Protein AF-A0A1Q8AJ08-F1 (afdb_monomer)

Structure (mmCIF, N/CA/C/O backbone):
data_AF-A0A1Q8AJ08-F1
#
_entry.id   AF-A0A1Q8AJ08-F1
#
loop_
_atom_site.group_PDB
_atom_site.id
_atom_site.type_symbol
_atom_site.label_atom_id
_atom_site.label_alt_id
_atom_site.label_comp_id
_atom_site.label_asym_id
_atom_site.label_entity_id
_atom_site.label_seq_id
_atom_site.pdbx_PDB_ins_code
_atom_site.Cartn_x
_atom_site.Cartn_y
_atom_site.Cartn_z
_atom_site.occupancy
_atom_site.B_iso_or_equiv
_atom_site.auth_seq_id
_atom_site.auth_comp_id
_atom_site.auth_asym_id
_atom_site.auth_atom_id
_atom_site.pdbx_PDB_model_num
ATOM 1 N N . MET A 1 1 ? -31.999 32.149 36.551 1.00 53.84 1 MET A N 1
ATOM 2 C CA . MET A 1 1 ? -31.993 30.795 35.953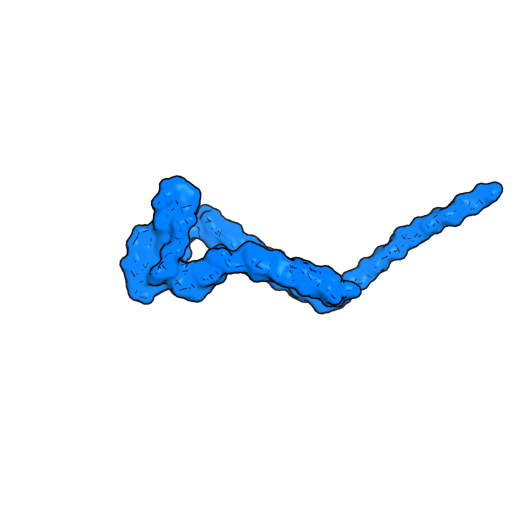 1.00 53.84 1 MET A CA 1
ATOM 3 C C . MET A 1 1 ? -30.560 30.445 35.573 1.00 53.84 1 MET A C 1
ATOM 5 O O . MET A 1 1 ? -30.029 31.122 34.699 1.00 53.84 1 MET A O 1
ATOM 9 N N . PRO A 1 2 ? -29.888 29.485 36.230 1.00 56.47 2 PRO A N 1
ATOM 10 C CA . PRO A 1 2 ? -28.548 29.087 35.824 1.00 56.47 2 PRO A CA 1
ATOM 11 C C . PRO A 1 2 ? -28.645 28.121 34.635 1.00 56.47 2 PRO A C 1
ATOM 13 O O . PRO A 1 2 ? -29.334 27.106 34.704 1.00 56.47 2 PRO A O 1
ATOM 16 N N . ARG A 1 3 ? -27.982 28.462 33.525 1.00 59.69 3 ARG A N 1
ATOM 17 C CA . ARG A 1 3 ? -27.788 27.561 32.383 1.00 59.69 3 ARG A CA 1
ATOM 18 C C . ARG A 1 3 ? -26.886 26.412 32.834 1.00 59.69 3 ARG A C 1
ATOM 20 O O . ARG A 1 3 ? -25.720 26.635 33.143 1.00 59.69 3 ARG A O 1
ATOM 27 N N . THR A 1 4 ? -27.421 25.197 32.863 1.00 59.94 4 THR A N 1
ATOM 28 C CA . THR A 1 4 ? -26.640 23.961 32.961 1.00 59.94 4 THR 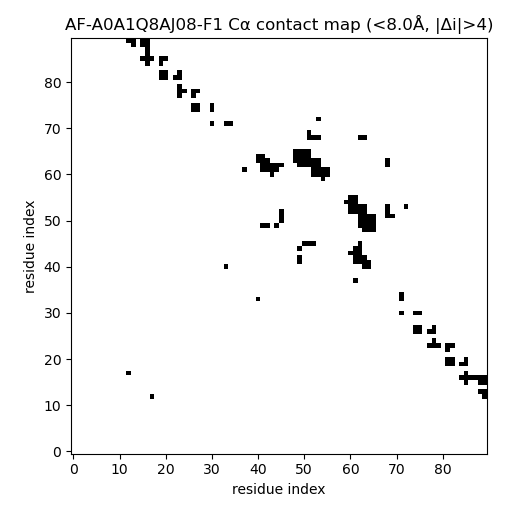A CA 1
ATOM 29 C C . THR A 1 4 ? -25.702 23.885 31.761 1.00 59.94 4 THR A C 1
ATOM 31 O O . THR A 1 4 ? -26.145 23.665 30.634 1.00 59.94 4 THR A O 1
ATOM 34 N N . ALA A 1 5 ? -24.411 24.118 31.994 1.00 60.69 5 ALA A N 1
ATOM 35 C CA . ALA A 1 5 ? -23.373 23.833 31.019 1.00 60.69 5 ALA A CA 1
ATOM 36 C C . ALA A 1 5 ? -23.395 22.324 30.751 1.00 60.69 5 ALA A C 1
ATOM 38 O O . ALA A 1 5 ? -23.117 21.531 31.650 1.00 60.69 5 ALA A O 1
ATOM 39 N N . ALA A 1 6 ? -23.784 21.924 29.540 1.00 62.19 6 ALA A N 1
ATOM 40 C CA . ALA A 1 6 ? -23.650 20.544 29.106 1.00 62.19 6 ALA A CA 1
ATOM 41 C C . ALA A 1 6 ? -22.158 20.198 29.153 1.00 62.19 6 ALA A C 1
ATOM 43 O O . ALA A 1 6 ? -21.361 20.772 28.408 1.00 62.19 6 ALA A O 1
ATOM 44 N N . SER A 1 7 ? -21.761 19.311 30.067 1.00 60.28 7 SER A N 1
ATOM 45 C CA . SER A 1 7 ? -20.414 18.766 30.044 1.00 60.28 7 SER A CA 1
ATOM 46 C C . SER A 1 7 ? -20.281 17.967 28.752 1.00 60.28 7 SER A C 1
ATOM 48 O O . SER A 1 7 ? -20.992 16.989 28.521 1.00 60.28 7 SER A O 1
ATOM 50 N N . ILE A 1 8 ? -19.393 18.414 27.868 1.00 63.03 8 ILE A N 1
ATOM 51 C CA . ILE A 1 8 ? -18.968 17.619 26.720 1.00 63.03 8 ILE A CA 1
ATOM 52 C C . ILE A 1 8 ? -18.134 16.484 27.314 1.00 63.03 8 ILE A C 1
ATOM 54 O O . ILE A 1 8 ? -16.933 16.620 27.534 1.00 63.03 8 ILE A O 1
ATOM 58 N N . GLY A 1 9 ? -18.803 15.396 27.697 1.00 60.16 9 GLY A N 1
ATOM 59 C CA . GLY A 1 9 ? -18.142 14.191 28.170 1.00 60.16 9 GLY A CA 1
ATOM 60 C C . GLY A 1 9 ? -17.247 13.660 27.058 1.00 60.16 9 GLY A C 1
ATOM 61 O O . GLY A 1 9 ? -17.726 13.330 25.975 1.00 60.16 9 GLY A O 1
ATOM 62 N N . THR A 1 10 ? -15.942 13.595 27.303 1.00 66.50 10 THR A N 1
ATOM 63 C CA . THR A 1 10 ? -14.995 12.989 26.369 1.00 66.50 10 THR A CA 1
ATOM 64 C C . THR A 1 10 ? -15.219 11.479 26.364 1.00 66.50 10 THR A C 1
ATOM 66 O O . THR A 1 10 ? -14.884 10.773 27.318 1.00 66.50 10 THR A O 1
ATOM 69 N N . ARG A 1 11 ? -15.837 10.962 25.297 1.00 75.56 11 ARG A N 1
ATOM 70 C CA . ARG A 1 11 ? -15.965 9.515 25.094 1.00 75.56 11 ARG A CA 1
ATOM 71 C C . ARG A 1 11 ? -14.556 8.950 24.894 1.00 75.56 11 ARG A C 1
ATOM 73 O O . ARG A 1 11 ? -13.819 9.421 24.030 1.00 75.56 11 ARG A O 1
ATOM 80 N N . LYS A 1 12 ? -14.146 7.995 25.734 1.00 80.00 12 LYS A N 1
ATOM 81 C CA . LYS A 1 12 ? -12.864 7.301 25.558 1.00 80.00 12 LYS A CA 1
ATOM 82 C C . LYS A 1 12 ? -13.012 6.298 24.424 1.00 80.00 12 LYS A C 1
ATOM 84 O O . LYS A 1 12 ? -13.912 5.468 24.495 1.00 80.00 12 LYS A O 1
ATOM 89 N N . LEU A 1 13 ? -12.110 6.369 23.447 1.00 82.88 13 LEU A N 1
ATOM 90 C CA . LEU A 1 13 ? -12.084 5.420 22.341 1.00 82.88 13 LEU A CA 1
ATOM 91 C C . LEU A 1 13 ? -11.812 3.998 22.840 1.00 82.88 13 LEU A C 1
ATOM 93 O O . LEU A 1 13 ? -11.024 3.796 23.777 1.00 82.88 13 LEU A O 1
ATOM 97 N N . SER A 1 14 ? -12.425 3.008 22.198 1.00 91.75 14 SER A N 1
ATOM 98 C CA . SER A 1 14 ? -12.163 1.604 22.503 1.00 91.75 14 SER A CA 1
ATOM 99 C C . SER A 1 14 ? -10.718 1.222 22.135 1.00 91.75 14 SER A C 1
ATOM 101 O O . SER A 1 14 ? -10.130 1.727 21.175 1.00 91.75 14 SER A O 1
ATOM 103 N N . ARG A 1 15 ? -10.106 0.290 22.883 1.00 94.00 15 ARG A N 1
ATOM 104 C CA . ARG A 1 15 ? -8.743 -0.199 22.571 1.00 94.00 15 ARG A CA 1
ATOM 105 C C . ARG A 1 15 ? -8.659 -0.817 21.171 1.00 94.00 15 ARG A C 1
ATOM 107 O O . ARG A 1 15 ? -7.622 -0.702 20.522 1.00 94.00 15 ARG A O 1
ATOM 114 N N . ALA A 1 16 ? -9.740 -1.457 20.721 1.00 93.25 16 ALA A N 1
ATOM 115 C CA . ALA A 1 16 ? -9.838 -2.037 19.388 1.00 93.25 16 ALA A CA 1
ATOM 116 C C . ALA A 1 16 ? -9.854 -0.942 18.313 1.00 93.25 16 ALA A C 1
ATOM 118 O O . ALA A 1 16 ? -9.057 -1.007 17.380 1.00 93.25 16 ALA A O 1
ATOM 119 N N . SER A 1 17 ? -10.674 0.099 18.491 1.00 94.75 17 SER A N 1
ATOM 120 C CA . SER A 1 17 ? -10.725 1.255 17.589 1.00 94.75 17 SER A CA 1
ATOM 121 C C . SER A 1 17 ? -9.354 1.928 17.448 1.00 94.75 17 SER A C 1
ATOM 123 O O . SER A 1 17 ? -8.894 2.191 16.334 1.00 94.75 17 SER A O 1
ATOM 125 N N . ILE A 1 18 ? -8.629 2.098 18.563 1.00 95.62 18 ILE A N 1
ATOM 126 C CA . ILE A 1 18 ? -7.262 2.640 18.560 1.00 95.62 18 ILE A CA 1
ATOM 127 C C . ILE A 1 18 ? -6.318 1.751 17.738 1.00 95.62 18 ILE A C 1
ATOM 129 O O . ILE A 1 18 ? -5.621 2.252 16.857 1.00 95.62 18 ILE A O 1
ATOM 133 N N . ALA A 1 19 ? -6.294 0.439 17.991 1.00 96.75 19 ALA A N 1
ATOM 134 C CA . ALA A 1 19 ? -5.405 -0.481 17.279 1.00 96.75 19 ALA A CA 1
ATOM 135 C C . ALA A 1 19 ? -5.680 -0.506 15.765 1.00 96.75 19 ALA A C 1
ATOM 137 O O . ALA A 1 19 ? -4.744 -0.468 14.963 1.00 96.75 19 ALA A O 1
ATOM 138 N N . ILE A 1 20 ? -6.956 -0.508 15.369 1.00 97.50 20 ILE A N 1
ATOM 139 C CA . ILE A 1 20 ? -7.362 -0.480 13.959 1.00 97.50 20 ILE A CA 1
ATOM 140 C C . ILE A 1 20 ? -6.961 0.854 13.312 1.00 97.50 20 ILE A C 1
ATOM 142 O O . ILE A 1 20 ? -6.429 0.864 12.203 1.00 97.50 20 ILE A O 1
ATOM 146 N N . THR A 1 21 ? -7.139 1.973 14.019 1.00 97.19 21 THR A N 1
ATOM 147 C CA . THR A 1 21 ? -6.724 3.301 13.541 1.00 97.19 21 THR A CA 1
ATOM 148 C C . THR A 1 21 ? -5.213 3.373 13.315 1.00 97.19 21 THR A C 1
ATOM 150 O O . THR A 1 21 ? -4.764 3.918 12.307 1.00 97.19 21 THR A O 1
ATOM 153 N N . VAL A 1 22 ? -4.410 2.773 14.201 1.00 97.88 22 VAL A N 1
ATOM 154 C CA . VAL A 1 22 ? -2.952 2.675 14.018 1.00 97.88 22 VAL A CA 1
ATOM 155 C C . VAL A 1 22 ? -2.613 1.863 12.766 1.00 97.88 22 VAL A C 1
ATOM 157 O O . VAL A 1 22 ? -1.803 2.308 11.954 1.00 97.88 22 VAL A O 1
ATOM 160 N N . ALA A 1 23 ? -3.259 0.711 12.561 1.00 97.75 23 ALA A N 1
ATOM 161 C CA . ALA A 1 23 ? -3.062 -0.101 11.359 1.00 97.75 23 ALA A CA 1
ATOM 162 C C . ALA A 1 23 ? -3.450 0.653 10.071 1.00 97.75 23 ALA A C 1
ATOM 164 O O . ALA A 1 23 ? -2.738 0.574 9.063 1.00 97.75 23 ALA A O 1
ATOM 165 N N . ALA A 1 24 ? -4.536 1.434 10.110 1.00 97.94 24 ALA A N 1
ATOM 166 C CA . ALA A 1 24 ? -4.942 2.308 9.012 1.00 97.94 24 ALA A CA 1
ATOM 167 C C . ALA A 1 24 ? -3.856 3.361 8.726 1.00 97.94 24 ALA A C 1
ATOM 169 O O . ALA A 1 24 ? -3.418 3.506 7.584 1.00 97.94 24 ALA A O 1
ATOM 170 N N . GLY A 1 25 ? -3.356 4.033 9.767 1.00 98.06 25 GLY A N 1
ATOM 171 C CA . GLY A 1 25 ? -2.278 5.018 9.660 1.00 98.06 25 GLY A CA 1
ATOM 172 C C . GLY A 1 25 ? -0.996 4.448 9.045 1.00 98.06 25 GLY A C 1
ATOM 173 O O . GLY A 1 25 ? -0.416 5.067 8.151 1.00 98.06 25 GLY A O 1
ATOM 174 N N . ILE A 1 26 ? -0.580 3.247 9.458 1.00 98.06 26 ILE A N 1
ATOM 175 C CA . ILE A 1 26 ? 0.574 2.542 8.873 1.00 98.06 26 ILE A CA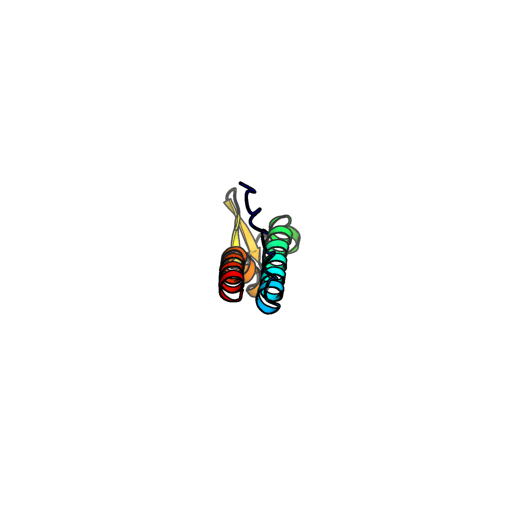 1
ATOM 176 C C . ILE A 1 26 ? 0.335 2.251 7.387 1.00 98.06 26 ILE A C 1
ATOM 178 O O . ILE A 1 26 ? 1.187 2.568 6.560 1.00 98.06 26 ILE A O 1
ATOM 182 N N . THR A 1 27 ? -0.832 1.703 7.040 1.00 98.00 27 THR A N 1
ATOM 183 C CA . THR A 1 27 ? -1.201 1.376 5.650 1.00 98.00 27 THR A CA 1
ATOM 184 C C . THR A 1 27 ? -1.136 2.611 4.752 1.00 98.00 27 THR A C 1
ATOM 186 O O . THR A 1 27 ? -0.492 2.589 3.703 1.00 98.00 27 THR A O 1
ATOM 189 N N . PHE A 1 28 ? -1.747 3.711 5.198 1.00 97.38 28 PHE A N 1
ATOM 190 C CA . PHE A 1 28 ? -1.736 4.986 4.487 1.00 97.38 28 PHE A CA 1
ATOM 191 C C . PHE A 1 28 ? -0.315 5.535 4.322 1.00 97.38 28 PHE A C 1
ATOM 193 O O . PHE A 1 28 ? 0.062 5.975 3.238 1.00 97.38 28 PHE A O 1
ATOM 200 N N . SER A 1 29 ? 0.497 5.467 5.379 1.00 97.88 29 SER A N 1
ATOM 201 C CA . SER A 1 29 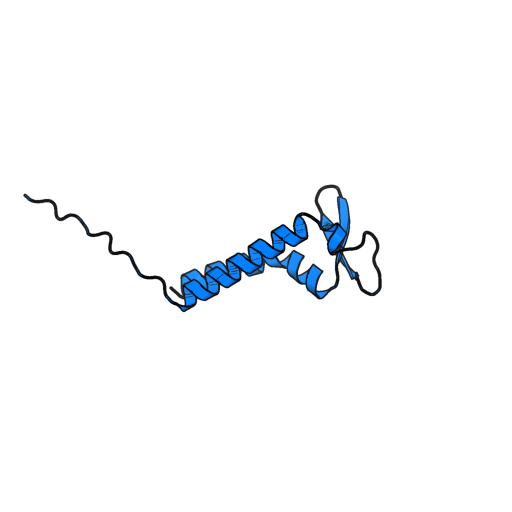? 1.873 5.971 5.355 1.00 97.88 29 SER A CA 1
ATOM 202 C C . SER A 1 29 ? 2.745 5.181 4.377 1.00 97.88 29 SER A C 1
ATOM 204 O O . SER A 1 29 ? 3.466 5.777 3.579 1.00 97.88 29 SER A O 1
ATOM 206 N N . LEU A 1 30 ? 2.645 3.847 4.386 1.00 97.12 30 LEU A N 1
ATOM 207 C CA . LEU A 1 30 ? 3.384 2.984 3.462 1.00 97.12 30 LEU A CA 1
ATOM 208 C C . LEU A 1 30 ? 3.009 3.255 2.004 1.00 97.12 30 LEU A C 1
ATOM 210 O O . LEU A 1 30 ? 3.903 3.363 1.167 1.00 97.12 30 LEU A O 1
ATOM 214 N N . PHE A 1 31 ? 1.717 3.427 1.704 1.00 96.00 31 PHE A N 1
ATOM 21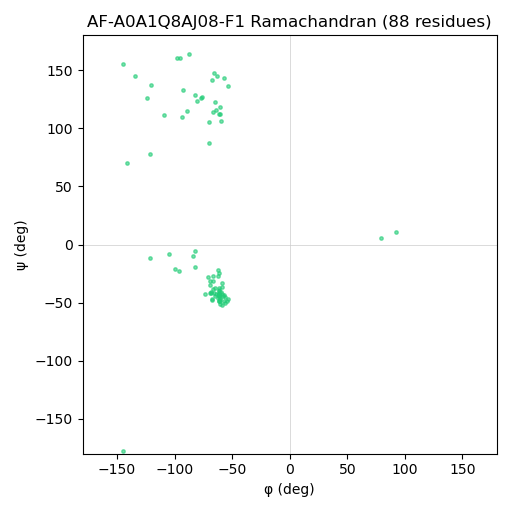5 C CA . PHE A 1 31 ? 1.259 3.780 0.358 1.00 96.00 31 PHE A CA 1
ATOM 216 C C . PHE A 1 31 ? 1.950 5.043 -0.171 1.00 96.00 31 PHE A C 1
ATOM 218 O O . PHE A 1 31 ? 2.491 5.034 -1.278 1.00 96.00 31 PHE A O 1
ATOM 225 N N . TRP A 1 32 ? 1.996 6.111 0.632 1.00 95.56 32 TRP A N 1
ATOM 226 C CA . TRP A 1 32 ? 2.652 7.357 0.232 1.00 95.56 32 TRP A CA 1
ATOM 227 C C . TRP A 1 32 ? 4.168 7.228 0.116 1.00 95.56 32 TRP A C 1
ATOM 229 O O . TRP A 1 32 ? 4.737 7.758 -0.834 1.00 95.56 32 TRP A O 1
ATOM 239 N N . ILE A 1 33 ? 4.826 6.512 1.033 1.00 96.19 33 ILE A N 1
ATOM 240 C CA . ILE A 1 33 ? 6.280 6.291 0.985 1.00 96.19 33 ILE A CA 1
ATOM 241 C C . ILE A 1 33 ? 6.671 5.550 -0.299 1.00 96.19 33 ILE A C 1
ATOM 243 O O . ILE A 1 33 ? 7.602 5.961 -0.992 1.00 96.19 33 ILE A O 1
ATOM 247 N N . ILE A 1 34 ? 5.942 4.484 -0.642 1.00 95.38 34 ILE A N 1
ATOM 248 C CA . ILE A 1 34 ? 6.197 3.705 -1.858 1.00 95.38 34 ILE A CA 1
ATOM 249 C C . ILE A 1 34 ? 5.885 4.552 -3.099 1.00 95.38 34 ILE A C 1
ATOM 251 O O . ILE A 1 34 ? 6.695 4.630 -4.023 1.00 95.38 34 ILE A O 1
ATOM 255 N N . GLY A 1 35 ? 4.736 5.234 -3.106 1.00 92.69 35 GLY A N 1
ATOM 256 C CA . GLY A 1 35 ? 4.292 6.059 -4.228 1.00 92.69 35 GLY A CA 1
ATOM 257 C C . GLY A 1 35 ? 5.151 7.299 -4.490 1.00 92.69 35 GLY A C 1
ATOM 258 O O . GLY A 1 35 ? 5.219 7.744 -5.633 1.00 92.69 35 GLY A O 1
ATOM 259 N N . ALA A 1 36 ? 5.826 7.840 -3.473 1.00 93.38 36 ALA A N 1
ATOM 260 C CA . ALA A 1 36 ? 6.711 8.996 -3.613 1.00 93.38 36 ALA A CA 1
ATOM 261 C C . ALA A 1 36 ? 8.012 8.669 -4.366 1.00 93.38 36 ALA A C 1
ATOM 263 O O . ALA A 1 36 ? 8.579 9.552 -5.009 1.00 93.38 36 ALA A O 1
ATOM 264 N N . ASN A 1 37 ? 8.485 7.419 -4.309 1.00 92.69 37 ASN A N 1
ATOM 265 C CA . ASN A 1 37 ? 9.702 6.994 -5.001 1.00 92.69 37 ASN A CA 1
ATOM 266 C C . ASN A 1 37 ? 9.576 5.574 -5.587 1.00 92.69 37 ASN A C 1
ATOM 268 O O . ASN A 1 37 ? 10.251 4.651 -5.122 1.00 92.69 37 ASN A O 1
ATOM 272 N N . PRO A 1 38 ? 8.756 5.377 -6.634 1.00 91.81 38 PRO A N 1
ATOM 273 C CA . PRO A 1 38 ? 8.529 4.056 -7.217 1.00 91.81 38 PRO A CA 1
ATOM 274 C C . PRO A 1 38 ? 9.807 3.426 -7.792 1.00 91.81 38 PRO A C 1
ATOM 276 O O . PRO A 1 38 ? 9.917 2.207 -7.815 1.00 91.81 38 PRO A O 1
ATOM 279 N N . ALA A 1 39 ? 10.810 4.226 -8.171 1.00 92.25 39 ALA A N 1
ATOM 280 C CA . ALA A 1 39 ? 12.084 3.737 -8.706 1.00 92.25 39 ALA A CA 1
ATOM 281 C C . ALA A 1 39 ? 12.892 2.877 -7.720 1.00 92.25 39 ALA A C 1
ATOM 283 O O . ALA A 1 39 ? 13.747 2.108 -8.145 1.00 92.25 39 ALA A O 1
ATOM 284 N N . HIS A 1 40 ? 12.638 3.006 -6.415 1.00 94.94 40 HIS A N 1
ATOM 285 C CA . HIS A 1 40 ? 13.281 2.174 -5.397 1.00 94.94 40 HIS A CA 1
ATOM 286 C C . HIS A 1 40 ? 12.607 0.802 -5.226 1.00 94.94 40 HIS A C 1
ATOM 288 O O . HIS A 1 40 ? 13.213 -0.120 -4.691 1.00 94.94 40 HIS A O 1
ATOM 294 N N . TRP A 1 41 ? 11.354 0.672 -5.670 1.00 94.12 41 TRP A N 1
ATOM 295 C CA . TRP A 1 41 ? 10.478 -0.463 -5.361 1.00 94.12 41 TRP A CA 1
ATOM 296 C C . TRP A 1 41 ? 9.985 -1.219 -6.599 1.00 94.12 41 TRP A C 1
ATOM 298 O O . TRP A 1 41 ? 9.371 -2.276 -6.464 1.00 94.12 41 TRP A O 1
ATOM 308 N N . ALA A 1 42 ? 10.193 -0.656 -7.788 1.00 95.94 42 ALA A N 1
ATOM 309 C CA . ALA A 1 42 ? 9.655 -1.147 -9.044 1.00 95.94 42 ALA A CA 1
ATOM 310 C C . ALA A 1 42 ? 10.631 -0.937 -10.203 1.00 95.94 42 ALA A C 1
ATOM 312 O O . ALA A 1 42 ? 11.447 -0.014 -10.211 1.00 95.94 42 ALA A O 1
ATOM 313 N N . ALA A 1 43 ? 10.476 -1.763 -11.234 1.00 95.75 43 ALA A N 1
ATOM 314 C CA . ALA A 1 43 ? 11.201 -1.657 -12.489 1.00 95.75 43 ALA A CA 1
ATOM 315 C C . ALA A 1 43 ? 10.365 -0.945 -13.565 1.00 95.75 43 ALA A C 1
ATOM 317 O O . ALA A 1 43 ? 9.138 -0.869 -13.501 1.00 95.75 43 ALA A O 1
ATOM 318 N N . ARG A 1 44 ? 11.033 -0.425 -14.600 1.00 94.88 44 ARG A N 1
ATOM 319 C CA . ARG A 1 44 ? 10.377 0.178 -15.780 1.00 94.88 44 ARG A CA 1
ATOM 320 C C . ARG A 1 44 ? 9.964 -0.843 -16.838 1.00 94.88 44 ARG A C 1
ATOM 322 O O . ARG A 1 44 ? 9.254 -0.492 -17.777 1.00 94.88 44 ARG A O 1
ATOM 329 N N . THR A 1 45 ? 10.403 -2.083 -16.679 1.00 94.94 45 THR A N 1
ATOM 330 C CA . THR A 1 45 ? 10.140 -3.218 -17.562 1.00 94.94 45 THR A CA 1
ATOM 331 C C . THR A 1 45 ? 9.769 -4.416 -16.705 1.00 94.94 45 THR A C 1
ATOM 333 O O . THR A 1 45 ? 10.311 -4.564 -15.612 1.00 94.94 45 THR A O 1
ATOM 336 N N . ALA A 1 46 ? 8.863 -5.259 -17.194 1.00 93.88 46 ALA A N 1
ATOM 337 C CA . ALA A 1 46 ? 8.487 -6.474 -16.486 1.00 93.88 46 ALA A CA 1
ATOM 338 C C . ALA A 1 46 ? 9.655 -7.470 -16.437 1.00 93.88 46 ALA A C 1
ATOM 340 O O . ALA A 1 46 ? 10.368 -7.643 -17.429 1.00 93.88 46 ALA A O 1
ATOM 341 N N . ASP A 1 47 ? 9.805 -8.149 -15.306 1.00 93.38 47 ASP A N 1
ATOM 342 C CA . ASP A 1 47 ? 10.737 -9.260 -15.125 1.00 93.38 47 ASP A CA 1
ATOM 343 C C . ASP A 1 47 ? 10.137 -10.319 -14.178 1.00 93.38 47 ASP A C 1
ATOM 345 O O . ASP A 1 47 ? 8.987 -10.207 -13.750 1.00 93.38 47 ASP A O 1
ATOM 349 N N . ALA A 1 48 ? 10.893 -11.378 -13.874 1.00 93.12 48 ALA A N 1
ATOM 350 C CA . ALA A 1 48 ? 10.416 -12.472 -13.024 1.00 93.12 48 ALA A CA 1
ATOM 351 C C . ALA A 1 48 ? 10.075 -12.037 -11.583 1.00 93.12 48 ALA A C 1
ATOM 353 O O . ALA A 1 48 ? 9.250 -12.674 -10.934 1.00 93.12 48 ALA A O 1
ATOM 354 N N . MET A 1 49 ? 10.709 -10.974 -11.083 1.00 93.31 49 MET A N 1
ATOM 355 C CA . MET A 1 49 ? 10.480 -10.406 -9.752 1.00 93.31 49 MET A CA 1
ATOM 356 C C . MET A 1 49 ? 9.499 -9.231 -9.778 1.00 93.31 49 MET A C 1
ATOM 358 O O . MET A 1 49 ? 8.884 -8.956 -8.755 1.00 93.31 49 MET A O 1
ATOM 362 N N . HIS A 1 50 ? 9.330 -8.564 -10.921 1.00 95.88 50 HIS A N 1
ATOM 363 C CA . HIS A 1 50 ? 8.511 -7.374 -11.136 1.00 95.88 50 HIS A CA 1
ATOM 364 C C . HIS A 1 50 ? 7.446 -7.648 -12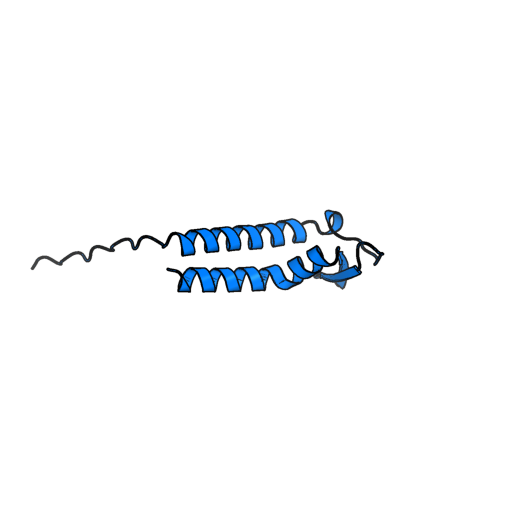.203 1.00 95.88 50 HIS A C 1
ATOM 366 O O . HIS A 1 50 ? 7.575 -7.252 -13.364 1.00 95.88 50 HIS A O 1
ATOM 372 N N . SER A 1 51 ? 6.383 -8.347 -11.813 1.00 95.75 51 SER A N 1
ATOM 373 C CA . SER A 1 51 ? 5.305 -8.771 -12.714 1.00 95.75 51 SER A CA 1
ATOM 374 C C . SER A 1 51 ? 4.060 -7.878 -12.649 1.00 95.75 51 SER A C 1
ATOM 376 O O . SER A 1 51 ? 3.277 -7.847 -13.600 1.00 95.75 51 SER A O 1
ATOM 378 N N . TYR A 1 52 ? 3.863 -7.122 -11.561 1.00 97.12 52 TYR A N 1
ATOM 379 C CA . TYR A 1 52 ? 2.617 -6.393 -11.312 1.00 97.12 52 TYR A CA 1
ATOM 380 C C . TYR A 1 52 ? 2.693 -4.957 -11.818 1.00 97.12 52 TYR A C 1
ATOM 382 O O . TYR A 1 52 ? 3.391 -4.111 -11.256 1.00 97.12 52 TYR A O 1
ATOM 390 N N . ARG A 1 53 ? 1.948 -4.662 -12.881 1.00 96.31 53 ARG A N 1
ATOM 391 C CA . ARG A 1 53 ? 1.941 -3.348 -13.525 1.00 96.31 53 ARG A CA 1
ATOM 392 C C . ARG A 1 53 ? 1.022 -2.366 -12.802 1.00 96.31 53 ARG A C 1
ATOM 394 O O . ARG A 1 53 ? -0.170 -2.620 -12.673 1.00 96.31 53 ARG A O 1
ATOM 401 N N . ILE A 1 54 ? 1.551 -1.191 -12.473 1.00 95.69 54 ILE A N 1
ATOM 402 C CA . ILE A 1 54 ? 0.778 -0.029 -12.024 1.00 95.69 54 ILE A CA 1
ATOM 403 C C . ILE A 1 54 ? 1.085 1.155 -12.940 1.00 95.69 54 ILE A C 1
ATOM 405 O O . ILE A 1 54 ? 2.242 1.541 -13.134 1.00 95.69 54 ILE A O 1
ATOM 409 N N . ARG A 1 55 ? 0.030 1.749 -13.504 1.00 94.44 55 ARG A N 1
ATOM 410 C CA . ARG A 1 55 ? 0.125 2.943 -14.348 1.00 94.44 55 ARG A CA 1
ATOM 411 C C . ARG A 1 55 ? 0.018 4.194 -13.478 1.00 94.44 55 ARG A C 1
ATOM 413 O O . ARG A 1 55 ? -1.042 4.484 -12.933 1.00 94.44 55 ARG A O 1
ATOM 420 N N . TYR A 1 56 ? 1.090 4.973 -13.410 1.00 88.12 56 TYR A N 1
ATOM 421 C CA . TYR A 1 56 ? 1.107 6.264 -12.725 1.00 88.12 56 TYR A CA 1
ATOM 422 C C . TYR A 1 56 ? 0.671 7.404 -13.653 1.00 88.12 56 TYR A C 1
ATOM 424 O O . TYR A 1 56 ? 0.647 7.289 -14.886 1.00 88.12 56 TYR A O 1
ATOM 432 N N . LYS A 1 57 ? 0.336 8.548 -13.043 1.00 83.62 57 LYS A N 1
ATOM 433 C CA . LYS A 1 57 ? 0.013 9.784 -13.764 1.00 83.62 57 LYS A CA 1
ATOM 434 C C . LYS A 1 57 ? 1.150 10.141 -14.731 1.00 83.62 57 LYS A C 1
ATOM 436 O O . LYS A 1 57 ? 2.322 10.056 -14.380 1.00 83.62 57 LYS A O 1
ATOM 441 N N . GLY A 1 58 ? 0.792 10.540 -15.951 1.00 85.44 58 GLY A N 1
ATOM 442 C CA . GLY A 1 58 ? 1.758 10.804 -17.025 1.00 85.44 58 GLY A CA 1
ATOM 443 C C . GLY A 1 58 ? 2.048 9.598 -17.924 1.00 85.44 58 GLY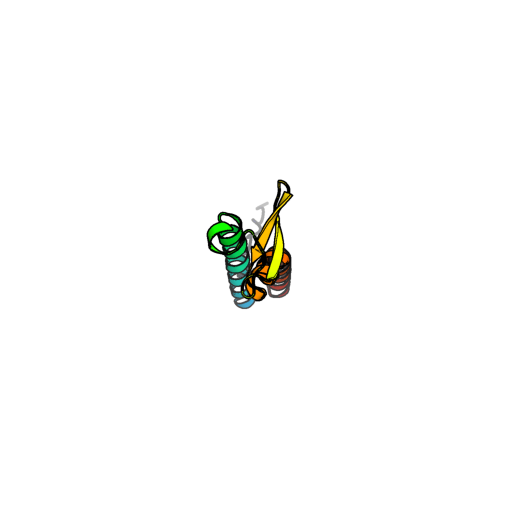 A C 1
ATOM 444 O O . GLY A 1 58 ? 2.971 9.652 -18.727 1.00 85.44 58 GLY A O 1
ATOM 445 N N . GLY A 1 59 ? 1.275 8.512 -17.811 1.00 89.31 59 GLY A N 1
ATOM 446 C CA . GLY A 1 59 ? 1.376 7.370 -18.727 1.00 89.31 59 GLY A CA 1
ATOM 447 C C . GLY A 1 59 ? 2.543 6.429 -18.422 1.00 89.31 59 GLY A C 1
ATOM 448 O O . GLY A 1 59 ? 2.780 5.480 -19.164 1.00 89.31 59 GLY A O 1
ATOM 449 N N . ILE A 1 60 ? 3.258 6.669 -17.329 1.00 91.81 60 ILE A N 1
ATOM 450 C CA . ILE A 1 60 ? 4.407 5.881 -16.911 1.00 91.81 60 ILE A CA 1
ATOM 451 C C . ILE A 1 60 ? 3.937 4.573 -16.273 1.00 91.81 60 ILE A C 1
ATOM 453 O O . ILE A 1 60 ? 3.168 4.586 -15.314 1.00 91.81 60 ILE A O 1
ATOM 457 N N . ASP A 1 61 ? 4.443 3.457 -16.787 1.00 95.75 61 ASP A N 1
ATOM 458 C CA . ASP A 1 61 ? 4.265 2.143 -16.180 1.00 95.75 61 ASP A CA 1
ATOM 459 C C . ASP A 1 61 ? 5.433 1.809 -15.250 1.00 95.75 61 ASP A C 1
ATOM 461 O O . ASP A 1 61 ? 6.602 1.968 -15.616 1.00 95.75 61 ASP A O 1
ATOM 465 N N . TRP A 1 62 ? 5.085 1.328 -14.060 1.00 96.44 62 TRP A N 1
ATOM 466 C CA . TRP A 1 62 ? 5.997 0.733 -13.093 1.00 96.44 62 TRP A CA 1
ATOM 467 C C . TRP A 1 62 ? 5.562 -0.702 -12.819 1.00 96.44 62 TRP A C 1
ATOM 469 O O . TRP A 1 62 ? 4.372 -0.978 -12.668 1.00 96.44 62 TRP A O 1
ATOM 479 N N . PHE A 1 63 ? 6.528 -1.606 -12.754 1.00 97.50 63 PHE A N 1
ATOM 480 C CA . PHE A 1 63 ? 6.314 -3.017 -12.480 1.00 97.50 63 PHE A CA 1
ATOM 481 C C . PHE A 1 63 ? 6.847 -3.326 -11.085 1.00 97.50 63 PHE A C 1
ATOM 483 O O . PHE A 1 63 ? 8.047 -3.244 -10.839 1.00 97.50 63 PHE A O 1
ATOM 490 N N . PHE A 1 64 ? 5.946 -3.624 -10.160 1.00 97.50 64 PHE A N 1
ATOM 491 C CA . PHE A 1 64 ? 6.258 -3.958 -8.775 1.00 97.50 64 PHE A CA 1
ATOM 492 C C . PHE A 1 64 ? 6.334 -5.478 -8.594 1.00 97.50 64 PHE A C 1
ATOM 494 O O . PHE A 1 64 ? 5.732 -6.224 -9.378 1.00 97.50 64 PHE A O 1
ATOM 501 N N . PRO A 1 65 ? 6.991 -5.956 -7.524 1.00 97.38 65 PRO A N 1
ATOM 502 C CA . PRO A 1 65 ? 6.794 -7.319 -7.058 1.00 97.38 65 PRO A CA 1
ATOM 503 C C . PRO A 1 65 ? 5.332 -7.583 -6.746 1.00 97.38 65 PRO A C 1
ATOM 505 O O . PRO A 1 65 ? 4.651 -6.714 -6.211 1.00 97.38 65 PRO A O 1
ATOM 508 N N . GLU A 1 66 ? 4.853 -8.789 -7.033 1.00 96.19 66 GLU A N 1
ATOM 509 C CA . GLU A 1 66 ? 3.417 -9.085 -7.079 1.00 96.19 66 GLU A CA 1
ATOM 510 C C . GLU A 1 66 ? 2.656 -8.699 -5.807 1.00 96.19 66 GLU A C 1
ATOM 512 O O . GLU A 1 66 ? 1.647 -7.998 -5.861 1.00 96.19 66 GLU A O 1
ATOM 517 N N . ARG A 1 67 ? 3.200 -9.058 -4.640 1.00 96.06 67 ARG A N 1
ATOM 518 C CA . ARG A 1 67 ? 2.599 -8.711 -3.343 1.00 96.06 67 ARG A CA 1
ATOM 519 C C . ARG A 1 67 ? 2.615 -7.210 -3.068 1.00 96.06 67 ARG A C 1
ATOM 521 O O . ARG A 1 67 ? 1.666 -6.683 -2.495 1.00 96.06 67 ARG A O 1
ATOM 528 N N . LEU A 1 68 ? 3.696 -6.534 -3.454 1.00 96.50 68 LEU A N 1
ATOM 529 C CA . LEU A 1 68 ? 3.853 -5.101 -3.231 1.00 96.50 68 LEU A CA 1
ATOM 530 C C . LEU A 1 68 ? 2.957 -4.303 -4.180 1.00 96.50 68 LEU A C 1
ATOM 532 O O . LEU A 1 68 ? 2.296 -3.369 -3.743 1.00 96.50 68 LEU A O 1
ATOM 536 N N . GLY A 1 69 ? 2.889 -4.704 -5.449 1.00 96.50 69 GLY A N 1
ATOM 537 C CA . GLY A 1 69 ? 2.004 -4.118 -6.447 1.00 96.50 69 GLY A CA 1
ATOM 538 C C . GLY A 1 69 ? 0.539 -4.262 -6.051 1.00 96.50 69 GLY A C 1
ATOM 539 O O . GLY A 1 69 ? -0.169 -3.261 -5.989 1.00 96.50 69 GLY A O 1
ATOM 540 N N . TRP A 1 70 ? 0.113 -5.469 -5.661 1.00 96.88 70 TRP A N 1
ATOM 541 C CA . TRP A 1 70 ? -1.237 -5.688 -5.140 1.00 96.88 70 TRP A CA 1
ATOM 542 C C . TRP A 1 70 ? -1.536 -4.789 -3.936 1.00 96.88 70 TRP A C 1
ATOM 544 O O . TRP A 1 70 ? -2.588 -4.151 -3.896 1.00 96.88 70 TRP A O 1
ATOM 554 N N . PHE A 1 71 ? -0.598 -4.688 -2.984 1.00 96.88 71 PHE A N 1
ATOM 555 C CA . PHE A 1 71 ? -0.749 -3.791 -1.842 1.00 96.88 71 PHE A CA 1
ATOM 556 C C . PHE A 1 71 ? -0.926 -2.340 -2.288 1.00 96.88 71 PHE A C 1
ATOM 558 O O . PHE A 1 71 ? -1.890 -1.718 -1.869 1.00 96.88 71 PHE A O 1
ATOM 565 N N . VAL A 1 72 ? -0.047 -1.799 -3.138 1.00 96.00 72 VAL A N 1
ATOM 566 C CA . VAL A 1 72 ? -0.118 -0.395 -3.585 1.00 96.00 72 VAL A CA 1
ATOM 567 C C . VAL A 1 72 ? -1.443 -0.100 -4.293 1.00 96.00 72 VAL A C 1
ATOM 569 O O . VAL A 1 72 ? -2.049 0.937 -4.035 1.00 96.00 72 VAL A O 1
ATOM 572 N N . ASP A 1 73 ? -1.915 -1.024 -5.127 1.00 95.81 73 ASP A N 1
ATOM 573 C CA . ASP A 1 73 ? -3.165 -0.895 -5.886 1.00 95.81 73 ASP A CA 1
ATOM 574 C C . ASP A 1 73 ? -4.409 -0.894 -4.972 1.00 95.81 73 ASP A C 1
ATOM 576 O O . ASP A 1 73 ? -5.394 -0.199 -5.225 1.00 95.81 73 ASP A O 1
ATOM 580 N N . HIS A 1 74 ? -4.343 -1.610 -3.843 1.00 97.38 74 HIS A N 1
ATOM 581 C CA . HIS A 1 74 ? -5.458 -1.754 -2.902 1.00 97.38 74 HIS A CA 1
ATOM 582 C C . HIS A 1 74 ? -5.300 -0.934 -1.613 1.00 97.38 74 HIS A C 1
ATOM 584 O O . HIS A 1 74 ? -6.248 -0.846 -0.835 1.00 97.38 74 HIS A O 1
ATOM 590 N N . ALA A 1 75 ? -4.148 -0.312 -1.353 1.00 96.56 75 ALA A N 1
ATOM 591 C CA . ALA A 1 75 ? -3.812 0.251 -0.042 1.00 96.56 75 ALA A CA 1
ATOM 592 C C . ALA A 1 75 ? -4.810 1.313 0.430 1.00 96.56 75 ALA A C 1
ATOM 594 O O . ALA A 1 75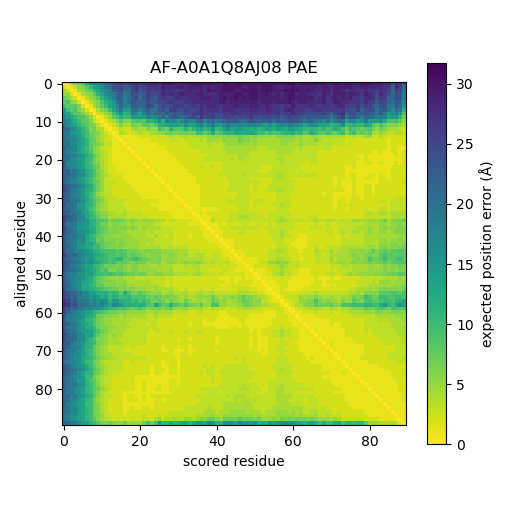 ? -5.142 1.353 1.613 1.00 96.56 75 ALA A O 1
ATOM 595 N N . LEU A 1 76 ? -5.334 2.142 -0.479 1.00 95.69 76 LEU A N 1
ATOM 596 C CA . LEU A 1 76 ? -6.352 3.142 -0.137 1.00 95.69 76 LEU A CA 1
ATOM 597 C C . LEU A 1 76 ? -7.702 2.505 0.224 1.00 95.69 76 LEU A C 1
ATOM 599 O O . LEU A 1 76 ? -8.379 2.989 1.130 1.00 95.69 76 LEU A O 1
ATOM 603 N N . TRP A 1 77 ? -8.069 1.395 -0.422 1.00 97.62 77 TRP A N 1
ATOM 604 C CA . TRP A 1 77 ? -9.259 0.619 -0.063 1.00 97.62 77 TRP A CA 1
ATOM 605 C C . TRP A 1 77 ? -9.087 -0.089 1.278 1.00 97.62 77 TRP A C 1
ATOM 607 O O . TRP A 1 77 ? -9.997 -0.060 2.102 1.00 97.62 77 TRP A O 1
ATOM 617 N N . ILE A 1 78 ? -7.908 -0.667 1.526 1.00 97.56 78 ILE A N 1
ATOM 618 C CA . ILE A 1 78 ? -7.564 -1.279 2.815 1.00 97.56 78 ILE A CA 1
ATOM 619 C C . ILE A 1 78 ? -7.626 -0.221 3.921 1.00 97.56 78 ILE A C 1
ATOM 621 O O . ILE A 1 78 ? -8.263 -0.443 4.947 1.00 97.56 78 ILE A O 1
ATOM 625 N N . PHE A 1 79 ? -7.028 0.951 3.700 1.00 97.44 79 PHE A N 1
ATOM 626 C CA . PHE A 1 79 ? -7.090 2.083 4.621 1.00 97.44 79 PHE A CA 1
ATOM 627 C C . PHE A 1 79 ? -8.534 2.493 4.934 1.00 97.44 79 PHE A C 1
ATOM 629 O O . PHE A 1 79 ? -8.898 2.593 6.105 1.00 97.44 79 PHE A O 1
ATOM 636 N N . LEU A 1 80 ? -9.366 2.683 3.905 1.00 97.62 80 LEU A N 1
ATOM 637 C CA . LEU A 1 80 ? -10.768 3.053 4.084 1.00 97.62 80 LEU A CA 1
ATOM 638 C C . LEU A 1 80 ? -11.544 1.976 4.853 1.00 97.62 80 LEU A C 1
ATOM 640 O O . LEU A 1 80 ? -12.279 2.297 5.785 1.00 97.62 80 LEU A O 1
ATOM 644 N N . GLY A 1 81 ? -11.349 0.702 4.503 1.00 98.06 81 GLY A N 1
ATOM 645 C CA . GLY A 1 81 ? -11.958 -0.426 5.204 1.00 98.06 81 GLY A CA 1
ATOM 646 C C . GLY A 1 81 ? -11.563 -0.469 6.680 1.00 98.06 81 GLY A C 1
ATOM 647 O O . GLY A 1 81 ? -12.423 -0.639 7.539 1.00 98.06 81 GLY A O 1
ATOM 648 N N . LEU A 1 82 ? -10.285 -0.234 6.994 1.00 97.94 82 LEU A N 1
ATOM 649 C CA . LEU A 1 82 ? -9.808 -0.163 8.376 1.00 97.94 82 LEU A CA 1
ATOM 650 C C . LEU A 1 82 ? -10.434 1.012 9.135 1.00 97.94 82 LEU A C 1
ATOM 652 O O . LEU A 1 82 ? -10.869 0.824 10.266 1.00 97.94 82 LEU A O 1
ATOM 656 N N . LEU A 1 83 ? -10.554 2.198 8.531 1.00 96.88 83 LEU A N 1
ATOM 657 C CA . LEU A 1 83 ? -11.228 3.324 9.187 1.00 96.88 83 LEU A CA 1
ATOM 658 C C . LEU A 1 83 ? -12.699 3.024 9.497 1.00 96.88 83 LEU A C 1
ATOM 660 O O . LEU A 1 83 ? -13.160 3.320 10.597 1.00 96.88 83 LEU A O 1
ATOM 664 N N . LEU A 1 84 ? -13.424 2.395 8.570 1.00 97.62 84 LEU A N 1
ATOM 665 C CA . LEU A 1 84 ? -14.807 1.975 8.814 1.00 97.62 84 LEU A CA 1
ATOM 666 C C . LEU A 1 84 ? -14.886 0.960 9.963 1.00 97.62 84 LEU A C 1
ATOM 668 O O . LEU A 1 84 ? -15.716 1.110 10.857 1.00 97.62 84 LEU A O 1
ATOM 672 N N . CYS A 1 85 ? -13.984 -0.023 9.995 1.00 97.00 85 CYS A N 1
ATOM 673 C CA . CYS A 1 85 ? -13.892 -0.974 11.102 1.00 97.00 85 CYS A CA 1
ATOM 674 C C . CYS A 1 85 ? -13.576 -0.289 12.441 1.00 97.00 85 CYS A C 1
ATOM 676 O O . CYS A 1 85 ? -14.124 -0.689 13.463 1.00 97.00 85 CYS A O 1
ATOM 678 N N . ALA A 1 86 ? -12.728 0.745 12.452 1.00 95.31 86 ALA A N 1
ATOM 679 C CA . ALA A 1 86 ? -12.407 1.495 13.665 1.00 95.31 86 ALA A CA 1
ATOM 680 C C . ALA A 1 86 ? -13.626 2.244 14.223 1.00 95.31 86 ALA A C 1
ATOM 682 O O . ALA A 1 86 ? -13.793 2.292 15.437 1.00 95.31 86 ALA A O 1
ATOM 683 N N . VAL A 1 87 ? -14.484 2.783 13.349 1.00 94.19 87 VAL A N 1
ATOM 684 C CA . VAL A 1 87 ? -15.746 3.437 13.738 1.00 94.19 87 VAL A CA 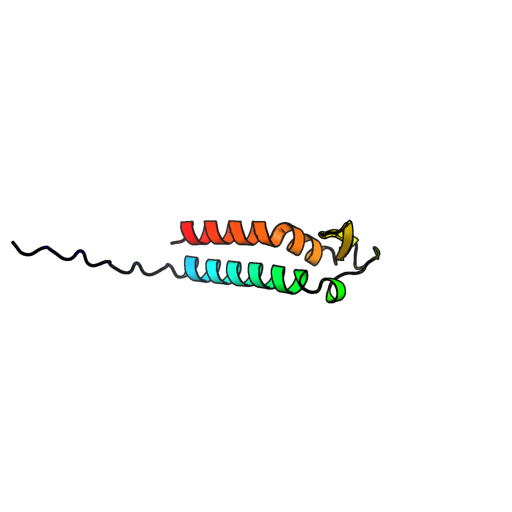1
ATOM 685 C C . VAL A 1 87 ? -16.746 2.427 14.297 1.00 94.19 87 VAL A C 1
ATOM 687 O O . VAL A 1 87 ? -17.407 2.711 15.285 1.00 94.19 87 VAL A O 1
ATOM 690 N N . VAL A 1 88 ? -16.858 1.245 13.686 1.00 95.06 88 VAL A N 1
ATOM 691 C CA . VAL A 1 88 ? -17.767 0.184 14.164 1.00 95.06 88 VAL A CA 1
ATOM 692 C C . VAL A 1 88 ? -17.294 -0.421 15.491 1.00 95.06 88 VAL A C 1
ATOM 694 O O . VAL A 1 88 ? -18.112 -0.867 16.291 1.00 95.06 88 VAL A O 1
ATOM 697 N N . ALA A 1 89 ? -15.981 -0.466 15.720 1.00 90.88 89 ALA A N 1
ATOM 698 C CA . ALA A 1 89 ? -15.382 -1.023 16.930 1.00 90.88 89 ALA A CA 1
ATOM 699 C C . ALA A 1 89 ? -15.364 -0.056 18.128 1.00 90.88 89 ALA A C 1
ATOM 701 O O . ALA A 1 89 ? -14.907 -0.458 19.204 1.00 90.88 89 ALA A O 1
ATOM 702 N N . ASP A 1 90 ? -15.776 1.200 17.945 1.00 82.50 90 ASP A N 1
ATOM 703 C CA . ASP A 1 90 ? -15.837 2.232 18.989 1.00 82.50 90 ASP A CA 1
ATOM 704 C C . ASP A 1 90 ? -17.216 2.330 19.661 1.00 82.50 90 ASP A C 1
ATOM 706 O O . ASP A 1 90 ? -17.254 2.386 20.913 1.00 82.50 90 ASP A O 1
#

pLDDT: mean 90.74, std 11.56, range [53.84, 98.06]

Nearest PDB structures (foldseek):
  8gn7-assembly1_G  TM=4.046E-01  e=5.486E+00  Homo sapiens

Radius of gyration: 20.21 Å; Cα contacts (8 Å, |Δi|>4): 98; chains: 1; bounding box: 45×43×55 Å

Sequence (90 aa):
MPRTAASIGTRKLSRASIAITVAAGITFSLFWIIGANPAHWAARTADAMHSYRIRYKGGIDWFFPERLGWFVDHALWIFLGLLLCAVVAD

Foldseek 3Di:
DDDDDPPPPPDDADPLLVVLLVVLVVLVVVLCVCVVCVVVFWDQDDDPQFHQWDQDPPRGITTGGPVVNVSNVCSVVSSVVSNVVSVVRD

Solvent-accessible surface area (backbone atoms only — not comparable to full-atom values): 5108 Å² total; per-residue (Å²): 134,85,80,79,76,78,77,83,74,80,79,78,76,30,72,62,15,52,54,33,44,50,54,22,51,50,40,48,50,50,42,52,59,48,67,74,46,47,77,84,64,30,36,83,57,76,47,98,65,17,67,27,77,46,78,45,91,89,79,44,58,35,11,15,31,56,71,58,29,54,43,59,78,39,27,67,59,52,24,51,52,28,47,54,50,18,63,74,52,85

Mean predicted aligned error: 6.72 Å

Secondary structure (DSSP, 8-state):
----------PPPPHHHHHHHHHHHHHHHHHHHHHH-GGGT-BSS--SS--EEEE-TTS-EEEE-HHHHHHHHHHHHHHHHHHHHHHHT-